Protein AF-A0A7W0YSA3-F1 (afdb_monomer_lite)

Foldseek 3Di:
DDDDDDDDDDDDDDDDDDDDPPDPCPPPPPPVPLCFDDWADWDWAAPDPPDIDIDTDDTPSDPDDWDWDDDDPDDTDTDD

Radius of gyration: 32.36 Å; chains: 1; bounding box: 67×27×84 Å

Secondary structure (DSSP, 8-state):
-----------------------------------PPPPEEEEEEESSSS-EEEEEEPPTT------EE-STTS--EE--

pLDDT: mean 77.38, std 21.17, range [34.34, 98.06]

Sequence (80 aa):
MKLEGRMLRTFAATLLTFGVLSACSDDDPPSGNNSVNPPSGLAVTATSSTTARVTFTAVSGASSYIVQRATGAGAFATVG

Structure (mmCIF, N/CA/C/O backbone):
data_AF-A0A7W0YSA3-F1
#
_entry.id   AF-A0A7W0YSA3-F1
#
loop_
_atom_site.group_PDB
_atom_site.id
_atom_site.type_symbol
_atom_site.label_atom_id
_atom_site.label_alt_id
_atom_site.label_comp_id
_atom_site.label_asym_id
_atom_site.label_entity_id
_atom_site.label_seq_id
_atom_site.pdbx_PDB_ins_code
_atom_site.Cartn_x
_atom_site.Cartn_y
_atom_site.Cartn_z
_atom_site.occupancy
_atom_site.B_iso_or_equiv
_atom_site.auth_seq_id
_atom_site.auth_comp_id
_atom_site.auth_asym_id
_atom_site.auth_atom_id
_atom_site.pdbx_PDB_model_num
ATO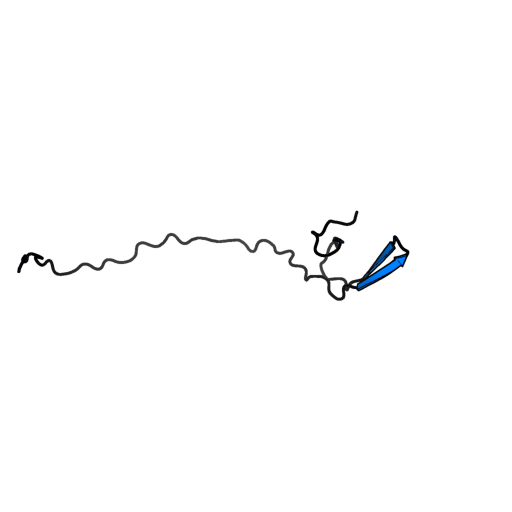M 1 N N . MET A 1 1 ? -54.716 11.921 -58.512 1.00 34.97 1 MET A N 1
ATOM 2 C CA . MET A 1 1 ? -54.431 12.163 -59.942 1.00 34.97 1 MET A CA 1
ATOM 3 C C . MET A 1 1 ? -53.251 13.125 -60.041 1.00 34.97 1 MET A C 1
ATOM 5 O O . MET A 1 1 ? -53.363 14.213 -59.509 1.00 34.97 1 MET A O 1
ATOM 9 N N . LYS A 1 2 ? -52.149 12.652 -60.643 1.00 43.59 2 LYS A N 1
ATOM 10 C CA . LYS A 1 2 ? -51.054 13.365 -61.340 1.00 43.59 2 LYS A CA 1
ATOM 11 C C . LYS A 1 2 ? -50.518 14.719 -60.833 1.00 43.59 2 LYS A C 1
ATOM 13 O O . LYS A 1 2 ? -51.210 15.724 -60.876 1.00 43.59 2 LYS A O 1
ATOM 18 N N . LEU A 1 3 ? -49.204 14.730 -60.592 1.00 34.34 3 LEU A N 1
ATOM 19 C CA . LEU A 1 3 ? -48.266 15.787 -61.001 1.00 34.34 3 LEU A CA 1
ATOM 20 C C . LEU A 1 3 ? -46.889 15.092 -61.181 1.00 34.34 3 LEU A C 1
ATOM 22 O O . LEU A 1 3 ? -46.297 14.667 -60.197 1.00 34.34 3 LEU A O 1
ATOM 26 N N . GLU A 1 4 ? -46.543 14.561 -62.365 1.00 42.81 4 GLU A N 1
ATOM 27 C CA . GLU A 1 4 ? -45.786 15.223 -63.459 1.00 42.81 4 GLU A CA 1
ATOM 28 C C . GLU A 1 4 ? -44.517 15.918 -62.894 1.00 42.81 4 GLU A C 1
ATOM 30 O O . GLU A 1 4 ? -44.632 16.829 -62.089 1.00 42.81 4 GLU A O 1
ATOM 35 N N . GLY A 1 5 ? -43.258 15.563 -63.173 1.00 44.41 5 GLY A N 1
ATOM 36 C CA . GLY A 1 5 ? -42.657 15.035 -64.394 1.00 44.41 5 GLY A CA 1
ATOM 37 C C . GLY A 1 5 ? -41.659 16.063 -64.950 1.00 44.41 5 GLY A C 1
ATOM 38 O O . GLY A 1 5 ? -42.032 16.829 -65.827 1.00 44.41 5 GLY A O 1
ATOM 39 N N . ARG A 1 6 ? -40.417 16.112 -64.428 1.00 50.38 6 ARG A N 1
ATOM 40 C CA . ARG A 1 6 ? -39.234 16.778 -65.037 1.00 50.38 6 ARG A CA 1
ATOM 41 C C . ARG A 1 6 ? -37.984 16.574 -64.165 1.00 50.38 6 ARG A C 1
ATOM 43 O O . ARG A 1 6 ? -37.627 17.431 -63.370 1.00 50.38 6 ARG A O 1
ATOM 50 N N . MET A 1 7 ? -37.284 15.453 -64.330 1.00 46.31 7 MET A N 1
ATOM 51 C CA . MET A 1 7 ? -35.887 15.355 -63.888 1.00 46.31 7 MET A CA 1
ATOM 52 C C . MET A 1 7 ? -35.032 15.020 -65.103 1.00 46.31 7 MET A C 1
ATOM 54 O O . MET A 1 7 ? -34.872 13.874 -65.521 1.00 46.31 7 MET A O 1
ATOM 58 N N . LEU A 1 8 ? -34.598 16.096 -65.751 1.00 50.12 8 LEU A N 1
ATOM 59 C CA . LEU A 1 8 ? -33.771 16.088 -66.940 1.00 50.12 8 LEU A CA 1
ATOM 60 C C . LEU A 1 8 ? -32.325 15.784 -66.528 1.00 50.12 8 LEU A C 1
ATOM 62 O O . LEU A 1 8 ? -31.623 16.639 -66.008 1.00 50.12 8 LEU A O 1
ATOM 66 N N . ARG A 1 9 ? -31.938 14.525 -66.732 1.00 52.41 9 ARG A N 1
ATOM 67 C CA . ARG A 1 9 ? -30.703 14.092 -67.405 1.00 52.41 9 ARG A CA 1
ATOM 68 C C . ARG A 1 9 ? -29.513 15.069 -67.358 1.00 52.41 9 ARG A C 1
ATOM 70 O O . ARG A 1 9 ? -29.440 15.942 -68.214 1.00 52.41 9 ARG A O 1
ATOM 77 N N . THR A 1 10 ? -28.496 14.749 -66.556 1.00 48.44 10 THR A N 1
ATOM 78 C CA . THR A 1 10 ? -27.101 14.953 -66.984 1.00 48.44 10 THR A CA 1
ATOM 79 C C . THR A 1 10 ? -26.262 13.757 -66.557 1.00 48.44 10 THR A C 1
ATOM 81 O O . THR A 1 10 ? -26.107 13.454 -65.378 1.00 48.44 10 THR A O 1
ATOM 84 N N . PHE A 1 11 ? -25.795 13.043 -67.575 1.00 53.66 11 PHE A N 1
ATOM 85 C CA . PHE A 1 11 ? -24.894 11.907 -67.517 1.00 53.66 11 PHE A CA 1
ATOM 86 C C . PHE A 1 11 ? -23.444 12.386 -67.348 1.00 53.66 11 PHE A C 1
ATOM 88 O O . PHE A 1 11 ? -23.038 13.347 -67.989 1.00 53.66 11 PHE A O 1
ATOM 95 N N . ALA A 1 12 ? -22.685 11.582 -66.603 1.00 49.91 12 ALA A N 1
ATOM 96 C CA . ALA A 1 12 ? -21.286 11.227 -66.834 1.00 49.91 12 ALA A CA 1
ATOM 97 C C . ALA A 1 12 ? -20.145 12.216 -66.504 1.00 49.91 12 ALA A C 1
ATOM 99 O O . ALA A 1 12 ? -19.942 13.237 -6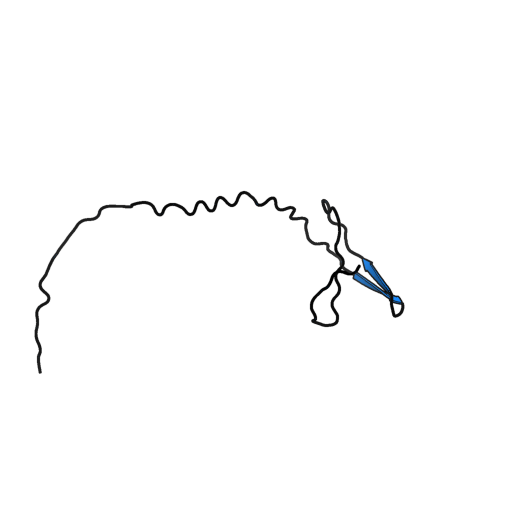7.146 1.00 49.91 12 ALA A O 1
ATOM 100 N N . ALA A 1 13 ? -19.290 11.683 -65.620 1.00 53.31 13 ALA A N 1
ATOM 101 C CA . ALA A 1 13 ? -17.828 11.677 -65.677 1.00 53.31 13 ALA A CA 1
ATOM 102 C C . ALA A 1 13 ? -17.073 12.947 -65.260 1.00 53.31 13 ALA A C 1
ATOM 104 O O . ALA A 1 13 ? -17.045 13.936 -65.978 1.00 53.31 13 ALA A O 1
ATOM 105 N N . THR A 1 14 ? -16.325 12.849 -64.153 1.00 53.47 14 THR A N 1
ATOM 106 C CA . THR A 1 14 ? -14.846 12.869 -64.164 1.00 53.47 14 THR A CA 1
ATOM 107 C C . THR A 1 14 ? -14.327 12.436 -62.784 1.00 53.47 14 THR A C 1
ATOM 109 O O . THR A 1 14 ? -14.519 13.123 -61.786 1.00 53.47 14 THR A O 1
ATOM 112 N N . LEU A 1 15 ? -13.687 11.264 -62.733 1.00 60.66 15 LEU A N 1
ATOM 113 C CA . LEU A 1 15 ? -12.781 10.850 -61.660 1.00 60.66 15 LEU A CA 1
ATOM 114 C C . LEU A 1 15 ? -11.531 11.741 -61.702 1.00 60.66 15 LEU A C 1
ATOM 116 O O . LEU A 1 15 ? -10.879 11.762 -62.738 1.00 60.66 15 LEU A O 1
ATOM 120 N N . LEU A 1 16 ? -11.159 12.383 -60.590 1.00 55.97 16 LEU A N 1
ATOM 121 C CA . LEU A 1 16 ? -9.791 12.857 -60.318 1.00 55.97 16 LEU A CA 1
ATOM 122 C C . LEU A 1 16 ? -9.536 12.838 -58.798 1.00 55.97 16 LEU A C 1
ATOM 124 O O . LEU A 1 16 ? -9.800 13.781 -58.064 1.00 55.97 16 LEU A O 1
ATOM 128 N N . THR A 1 17 ? -9.114 11.655 -58.355 1.00 55.84 17 THR A N 1
ATOM 129 C CA . THR A 1 17 ? -8.049 11.374 -57.377 1.00 55.84 17 THR A CA 1
ATOM 130 C C . THR A 1 17 ? -7.651 12.427 -56.332 1.00 55.84 17 THR A C 1
ATOM 132 O O . THR A 1 17 ? -7.016 13.427 -56.643 1.00 55.84 17 THR A O 1
ATOM 135 N N . PHE A 1 18 ? -7.873 12.031 -55.072 1.00 58.75 18 PHE A N 1
ATOM 136 C CA . PHE A 1 18 ? -6.897 11.999 -53.971 1.00 58.75 18 PHE A CA 1
ATOM 137 C C . PHE A 1 18 ? -6.026 13.249 -53.747 1.00 58.75 18 PHE A C 1
ATOM 139 O O . PHE A 1 18 ? -4.867 13.303 -54.149 1.00 58.75 18 PHE A O 1
ATOM 146 N N . GLY A 1 19 ? -6.556 14.195 -52.969 1.00 54.06 19 GLY A N 1
ATOM 147 C CA . GLY A 1 19 ? -5.768 15.169 -52.212 1.00 54.06 19 GLY A CA 1
ATOM 148 C C . GLY A 1 19 ? -5.733 14.749 -50.746 1.00 54.06 19 GLY A C 1
ATOM 149 O O . GLY A 1 19 ? -6.713 14.937 -50.035 1.00 54.06 19 GLY A O 1
ATOM 150 N N . VAL A 1 20 ? -4.639 14.093 -50.366 1.00 58.94 20 VAL A N 1
ATOM 151 C CA . VAL A 1 20 ? -4.247 13.619 -49.031 1.00 58.94 20 VAL A CA 1
ATOM 152 C C . VAL A 1 20 ? -5.000 14.255 -47.852 1.00 58.94 20 VAL A C 1
ATOM 154 O O . VAL A 1 20 ? -4.904 15.456 -47.610 1.00 58.94 20 VAL A O 1
ATOM 157 N N . LEU A 1 21 ? -5.676 13.413 -47.054 1.00 57.94 21 LEU A N 1
ATOM 158 C CA . LEU A 1 21 ? -5.873 13.717 -45.639 1.00 57.94 21 LEU A CA 1
ATOM 159 C C . LEU A 1 21 ? -4.471 13.997 -45.101 1.00 57.94 21 LEU A C 1
ATOM 161 O O . LEU A 1 21 ? -3.649 13.081 -45.067 1.00 57.94 21 LEU A O 1
ATOM 165 N N . SER A 1 22 ? -4.174 15.254 -44.769 1.00 59.06 22 SER A N 1
ATOM 166 C CA . SER A 1 22 ? -2.992 15.597 -43.991 1.00 59.06 22 SER A CA 1
ATOM 167 C C . SER A 1 22 ? -3.056 14.717 -42.761 1.00 59.06 22 SER A C 1
ATOM 169 O O . SER A 1 22 ? -3.953 14.865 -41.928 1.00 59.06 22 SER A O 1
ATOM 171 N N . ALA A 1 23 ? -2.180 13.717 -42.788 1.00 56.06 23 ALA A N 1
ATOM 172 C CA . ALA A 1 23 ? -2.063 12.688 -41.798 1.00 56.06 23 ALA A CA 1
ATOM 173 C C . ALA A 1 23 ? -2.090 13.375 -40.442 1.00 56.06 23 ALA A C 1
ATOM 175 O O . ALA A 1 23 ? -1.364 14.343 -40.206 1.00 56.06 23 ALA A O 1
ATOM 176 N N . CYS A 1 24 ? -2.967 12.891 -39.574 1.00 63.06 24 CYS A N 1
ATOM 177 C CA . CYS A 1 24 ? -2.755 13.022 -38.155 1.00 63.06 24 CYS A CA 1
ATOM 178 C C . CYS A 1 24 ? -1.380 12.383 -37.916 1.00 63.06 24 CYS A C 1
ATOM 180 O O . CYS A 1 24 ? -1.271 11.165 -37.805 1.00 63.06 24 CYS A O 1
ATOM 182 N N . SER A 1 25 ? -0.311 13.184 -37.978 1.00 55.12 25 SER A N 1
ATOM 183 C CA . SER A 1 25 ? 0.954 12.859 -37.335 1.00 55.12 25 SER A CA 1
ATOM 184 C C . SER A 1 25 ? 0.667 12.955 -35.846 1.00 55.12 25 SER A C 1
ATOM 186 O O . SER A 1 25 ? 1.079 13.893 -35.172 1.00 55.12 25 SER A O 1
ATOM 188 N N . ASP A 1 26 ? -0.096 11.975 -35.368 1.00 55.59 26 ASP A N 1
ATOM 189 C CA . ASP A 1 26 ? -0.094 11.502 -33.995 1.00 55.59 26 ASP A CA 1
ATOM 190 C C . ASP A 1 26 ? 1.233 10.745 -33.832 1.00 55.59 26 ASP A C 1
ATOM 192 O O . ASP A 1 26 ? 1.305 9.533 -33.657 1.00 55.59 26 ASP A O 1
ATOM 196 N N . ASP A 1 27 ? 2.327 11.477 -34.051 1.00 59.41 27 ASP A N 1
ATOM 197 C CA . ASP A 1 27 ? 3.653 11.095 -33.604 1.00 59.41 27 ASP A CA 1
ATOM 198 C C . ASP A 1 27 ? 3.628 11.424 -32.110 1.00 59.41 27 ASP A C 1
ATOM 200 O O . ASP A 1 27 ? 4.175 12.43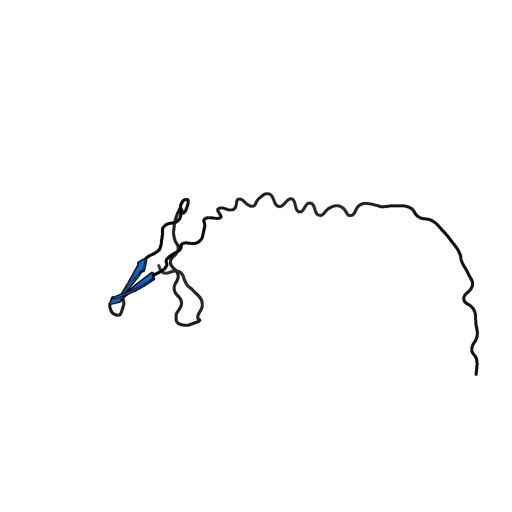0 -31.663 1.00 59.41 27 ASP A O 1
ATOM 204 N N . ASP A 1 28 ? 2.845 10.653 -31.350 1.00 60.78 28 ASP A N 1
ATOM 205 C CA . ASP A 1 28 ? 3.028 10.586 -29.912 1.00 60.78 28 ASP A CA 1
ATOM 206 C C . ASP A 1 28 ? 4.364 9.840 -29.772 1.00 60.78 28 ASP A C 1
ATOM 208 O O . ASP A 1 28 ? 4.423 8.631 -30.048 1.00 60.78 28 ASP A O 1
ATOM 212 N N . PRO A 1 29 ? 5.486 10.527 -29.459 1.00 60.28 29 PRO A N 1
ATOM 213 C CA . PRO A 1 29 ? 6.706 9.809 -29.123 1.00 60.28 29 PRO A CA 1
ATOM 214 C C . PRO A 1 29 ? 6.330 8.837 -28.005 1.00 60.28 29 PRO A C 1
ATOM 216 O O . PRO A 1 29 ? 5.467 9.199 -27.205 1.00 60.28 29 PRO A O 1
ATOM 219 N N . PRO A 1 30 ? 6.934 7.636 -27.898 1.00 60.69 30 PRO A N 1
ATOM 220 C CA . PRO A 1 30 ? 6.647 6.752 -26.777 1.00 60.69 30 PRO A CA 1
ATOM 221 C C . PRO A 1 30 ? 6.809 7.578 -25.506 1.00 60.69 30 PRO A C 1
ATOM 223 O O . PRO A 1 30 ? 7.925 7.963 -25.147 1.00 60.69 30 PRO A O 1
ATOM 226 N N . SER A 1 31 ? 5.682 7.945 -24.895 1.00 60.75 31 SER A N 1
ATOM 227 C CA . SER A 1 31 ? 5.644 8.822 -23.743 1.00 60.75 31 SER A CA 1
ATOM 228 C C . SER A 1 31 ? 6.282 7.970 -22.678 1.00 60.75 31 SER A C 1
ATOM 230 O O . SER A 1 31 ? 5.643 7.020 -22.239 1.00 60.75 31 SER A O 1
ATOM 232 N N . GLY A 1 32 ? 7.576 8.223 -22.420 1.00 55.78 32 GLY A N 1
ATOM 233 C CA . GLY A 1 32 ? 8.507 7.324 -21.747 1.00 55.78 32 GLY A CA 1
ATOM 234 C C . GLY A 1 32 ? 7.813 6.641 -20.595 1.00 55.78 32 GLY A C 1
ATOM 235 O O . GLY A 1 32 ? 7.673 7.205 -19.508 1.00 55.78 32 GLY A O 1
ATOM 236 N N . ASN A 1 33 ? 7.280 5.458 -20.877 1.00 58.03 33 ASN A N 1
ATOM 237 C CA . ASN A 1 33 ? 6.383 4.828 -19.956 1.00 58.03 33 ASN A CA 1
ATOM 238 C C . ASN A 1 33 ? 7.323 4.194 -18.955 1.00 58.03 33 ASN A C 1
ATOM 240 O O . ASN A 1 33 ? 7.889 3.127 -19.174 1.00 58.03 33 ASN A O 1
ATOM 244 N N . ASN A 1 34 ? 7.495 4.862 -17.819 1.00 61.31 34 ASN A N 1
ATOM 245 C CA . ASN A 1 34 ? 7.988 4.220 -16.615 1.00 61.31 34 ASN A CA 1
ATOM 246 C C . ASN A 1 34 ? 6.899 3.242 -16.129 1.00 61.31 34 ASN A C 1
ATOM 248 O O . ASN A 1 34 ? 6.361 3.360 -15.029 1.00 61.31 34 ASN A O 1
ATOM 252 N N . SER A 1 35 ? 6.505 2.328 -17.020 1.00 73.38 35 SER A N 1
ATOM 253 C CA . SER A 1 35 ? 5.468 1.326 -16.879 1.00 73.38 35 SER A CA 1
ATOM 254 C C . SER A 1 35 ? 6.075 0.192 -16.079 1.00 73.38 35 SER A C 1
ATOM 256 O O . SER A 1 35 ? 6.373 -0.887 -16.585 1.00 73.38 35 SER A O 1
ATOM 258 N N . VAL A 1 36 ? 6.309 0.484 -14.808 1.00 86.44 36 VAL A N 1
ATOM 259 C CA . VAL A 1 36 ? 6.608 -0.519 -13.802 1.00 86.44 36 VAL A CA 1
ATOM 260 C C . VAL A 1 36 ? 5.338 -1.348 -13.618 1.00 86.44 36 VAL A C 1
ATOM 262 O O . VAL A 1 36 ? 4.239 -0.796 -13.528 1.00 86.44 36 VAL A O 1
ATOM 265 N N . ASN A 1 37 ? 5.463 -2.675 -13.601 1.00 92.38 37 ASN A N 1
ATOM 266 C CA . ASN A 1 37 ? 4.320 -3.547 -13.343 1.00 92.38 37 ASN A CA 1
ATOM 267 C C . ASN A 1 37 ? 3.657 -3.192 -11.996 1.00 92.38 37 ASN A C 1
ATOM 269 O O . ASN A 1 37 ? 4.339 -2.764 -11.063 1.00 92.38 37 ASN A O 1
ATOM 273 N N . PRO A 1 38 ? 2.335 -3.380 -11.848 1.00 91.12 38 PRO A N 1
ATOM 274 C CA . PRO A 1 38 ? 1.699 -3.198 -10.552 1.00 91.12 38 PRO A CA 1
ATOM 275 C C . PRO A 1 38 ? 2.240 -4.221 -9.533 1.00 91.12 38 PRO A C 1
ATOM 277 O O . PRO A 1 38 ? 2.521 -5.365 -9.909 1.00 91.12 38 PRO A O 1
ATOM 280 N N . PRO A 1 39 ? 2.354 -3.857 -8.241 1.00 94.81 39 PRO A N 1
ATOM 281 C CA . PRO A 1 39 ? 2.693 -4.808 -7.188 1.00 94.81 39 PRO A CA 1
ATOM 282 C C . PRO A 1 39 ? 1.652 -5.926 -7.090 1.00 94.81 39 PRO A C 1
ATOM 284 O O . PRO A 1 39 ? 0.448 -5.681 -7.175 1.00 94.81 39 PRO A O 1
ATOM 287 N N . SER A 1 40 ? 2.110 -7.153 -6.864 1.00 97.31 40 SER A N 1
ATOM 288 C CA . SER A 1 40 ? 1.254 -8.325 -6.655 1.00 97.31 40 SER A CA 1
ATOM 289 C C . SER A 1 40 ? 1.257 -8.776 -5.195 1.00 97.31 40 SER A C 1
ATOM 291 O O . SER A 1 40 ? 2.080 -8.336 -4.393 1.00 97.31 40 SER A O 1
ATOM 293 N N . GLY A 1 41 ? 0.351 -9.694 -4.844 1.00 97.62 41 GLY A N 1
ATOM 294 C CA . GLY A 1 41 ? 0.356 -10.333 -3.524 1.00 97.62 41 GLY A CA 1
ATOM 295 C C . GLY A 1 41 ? 0.064 -9.371 -2.371 1.00 97.62 41 GLY A C 1
ATOM 296 O O . GLY A 1 41 ? 0.615 -9.542 -1.286 1.00 97.62 41 GLY A O 1
ATOM 297 N N . LEU A 1 42 ? -0.763 -8.347 -2.610 1.00 97.31 42 LEU A N 1
ATOM 298 C CA . LEU A 1 42 ? -1.174 -7.411 -1.570 1.00 97.31 42 LEU A CA 1
ATOM 299 C C . LEU A 1 42 ? -1.930 -8.155 -0.463 1.00 97.31 42 LEU A C 1
ATOM 301 O O . LEU A 1 42 ? -2.966 -8.772 -0.707 1.00 97.31 42 LEU A O 1
ATOM 305 N N . ALA A 1 43 ? -1.426 -8.042 0.760 1.00 97.88 43 ALA A N 1
ATOM 306 C CA . ALA A 1 43 ? -2.070 -8.532 1.966 1.00 97.88 43 ALA A CA 1
ATOM 307 C C . ALA A 1 43 ? -2.019 -7.463 3.060 1.00 97.88 43 ALA A C 1
ATOM 309 O O . ALA A 1 43 ? -1.070 -6.678 3.149 1.00 97.88 43 ALA A O 1
ATOM 310 N N . VAL A 1 44 ? -3.060 -7.438 3.892 1.00 97.25 44 VAL A N 1
ATOM 311 C CA . VAL A 1 44 ? -3.201 -6.494 5.000 1.00 97.25 44 VAL A CA 1
ATOM 312 C C . VAL A 1 44 ? -3.611 -7.259 6.250 1.00 97.25 44 VAL A C 1
ATOM 314 O O . VAL A 1 44 ? -4.614 -7.969 6.241 1.00 97.25 44 VAL A O 1
ATOM 317 N N . THR A 1 45 ? -2.863 -7.072 7.334 1.00 98.06 45 THR A N 1
ATOM 318 C CA . THR A 1 45 ? -3.151 -7.686 8.636 1.00 98.06 45 THR A CA 1
ATOM 319 C C . THR A 1 45 ? -3.245 -6.602 9.697 1.00 98.06 45 THR A C 1
ATOM 321 O O . THR A 1 45 ? -2.286 -5.862 9.906 1.00 98.06 45 THR A O 1
ATOM 324 N N . ALA A 1 46 ? -4.377 -6.510 10.396 1.00 97.25 46 ALA A N 1
ATOM 325 C CA . ALA A 1 46 ? -4.495 -5.643 11.565 1.00 97.25 46 ALA A CA 1
ATOM 326 C C . ALA A 1 46 ? -3.592 -6.168 12.693 1.00 97.25 46 ALA A C 1
ATOM 328 O O . ALA A 1 46 ? -3.678 -7.335 13.072 1.00 97.25 46 ALA A O 1
ATOM 329 N N . THR A 1 47 ? -2.716 -5.316 13.216 1.00 97.94 47 THR A N 1
ATOM 330 C CA . THR A 1 47 ? -1.833 -5.630 14.352 1.00 97.94 47 THR A CA 1
ATOM 331 C C . THR A 1 47 ? -2.329 -5.005 15.657 1.00 97.94 47 THR A C 1
ATOM 333 O O . THR A 1 47 ? -1.861 -5.371 16.730 1.00 97.94 47 THR A O 1
ATOM 336 N N . SER A 1 48 ? -3.277 -4.068 15.567 1.00 97.25 48 SER A N 1
ATOM 337 C CA . SER A 1 48 ? -3.973 -3.409 16.675 1.00 97.25 48 SER A CA 1
ATOM 338 C C . SER A 1 48 ? -5.307 -2.836 16.167 1.00 97.25 48 SER A C 1
ATOM 340 O O . SER A 1 48 ? -5.592 -2.883 14.970 1.00 97.25 48 SER A O 1
ATOM 342 N N . SER A 1 49 ? -6.105 -2.236 17.051 1.00 96.44 49 SER A N 1
ATOM 343 C CA . SER A 1 49 ? -7.308 -1.476 16.686 1.00 96.44 49 SER A CA 1
ATOM 344 C C . SER A 1 49 ? -7.018 -0.270 15.782 1.00 96.44 49 SER A C 1
ATOM 346 O O . SER A 1 49 ? -7.906 0.181 15.065 1.00 96.44 49 SER A O 1
ATOM 348 N N . THR A 1 50 ? -5.784 0.245 15.793 1.00 94.94 50 THR A N 1
ATOM 349 C CA . THR A 1 50 ? -5.373 1.440 15.034 1.00 94.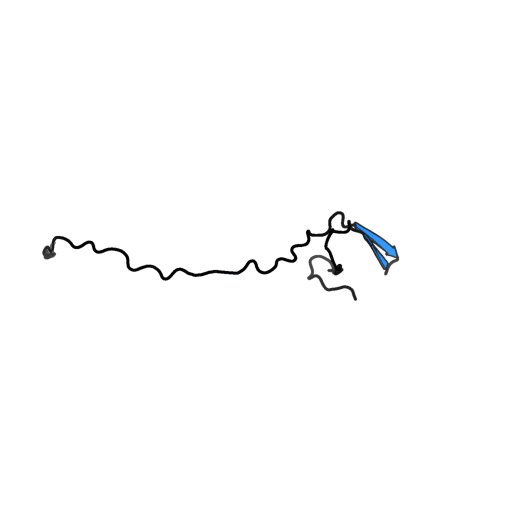94 50 THR A CA 1
ATOM 350 C C . THR A 1 50 ? -4.172 1.207 14.118 1.00 94.94 50 THR A C 1
ATOM 352 O O . THR A 1 50 ? -3.663 2.149 13.514 1.00 94.94 50 THR A O 1
ATOM 355 N N . THR A 1 51 ? -3.696 -0.034 13.989 1.00 96.00 51 THR A N 1
ATOM 356 C CA . THR A 1 51 ? -2.494 -0.348 13.204 1.00 96.00 51 THR A CA 1
ATOM 357 C C . THR A 1 51 ? -2.737 -1.551 12.310 1.00 96.00 51 THR A C 1
ATOM 359 O O . THR A 1 51 ? -3.277 -2.567 12.745 1.00 96.00 51 THR A O 1
ATOM 362 N N . ALA A 1 52 ? -2.303 -1.441 11.057 1.00 96.75 52 ALA A N 1
ATOM 363 C CA . ALA A 1 52 ? -2.304 -2.535 10.103 1.00 96.75 52 ALA A CA 1
ATOM 364 C C . ALA A 1 52 ? -0.944 -2.629 9.415 1.00 96.75 52 ALA A C 1
ATOM 366 O O . ALA A 1 52 ? -0.327 -1.617 9.083 1.00 96.75 52 ALA A O 1
ATOM 367 N N . ARG A 1 53 ? -0.491 -3.858 9.187 1.00 97.44 53 ARG A N 1
ATOM 368 C CA . ARG A 1 53 ? 0.687 -4.164 8.386 1.00 97.44 53 ARG A CA 1
ATOM 369 C C . ARG A 1 53 ? 0.253 -4.468 6.960 1.00 97.44 53 ARG A C 1
ATOM 371 O O . ARG A 1 53 ? -0.596 -5.331 6.756 1.00 97.44 53 ARG A O 1
ATOM 378 N N . VAL A 1 54 ? 0.865 -3.784 5.999 1.00 97.38 54 VAL A N 1
ATOM 379 C CA . VAL A 1 54 ? 0.670 -4.009 4.562 1.00 97.38 54 VAL A CA 1
ATOM 380 C C . VAL A 1 54 ? 1.902 -4.714 4.006 1.00 97.38 54 VAL A C 1
ATOM 382 O O . VAL A 1 54 ? 3.029 -4.305 4.287 1.00 97.38 54 VAL A O 1
ATOM 385 N N . THR A 1 55 ? 1.699 -5.773 3.231 1.00 97.88 55 THR A N 1
ATOM 386 C CA . THR A 1 55 ? 2.770 -6.514 2.552 1.00 97.88 55 THR A CA 1
ATOM 387 C C . THR A 1 55 ? 2.400 -6.751 1.097 1.00 97.88 55 THR A C 1
ATOM 389 O O . THR A 1 55 ? 1.232 -6.974 0.793 1.00 97.88 55 THR A O 1
ATOM 392 N N . PHE A 1 56 ? 3.387 -6.718 0.210 1.00 97.88 56 PHE A N 1
ATOM 393 C CA . PHE A 1 56 ? 3.239 -6.970 -1.223 1.00 97.88 56 PHE A CA 1
ATOM 394 C C . PHE A 1 56 ? 4.578 -7.444 -1.799 1.00 97.88 56 PHE A C 1
ATOM 396 O O . PHE A 1 56 ? 5.630 -7.279 -1.175 1.00 97.88 56 PHE A O 1
ATOM 403 N N . THR A 1 57 ? 4.549 -8.034 -2.990 1.00 98.06 57 THR A N 1
ATOM 404 C CA . THR A 1 57 ? 5.755 -8.402 -3.737 1.00 98.06 57 THR A CA 1
ATOM 405 C C . THR A 1 57 ? 6.378 -7.154 -4.356 1.00 98.06 57 THR A C 1
ATOM 407 O O . THR A 1 57 ? 5.706 -6.415 -5.074 1.00 98.06 57 THR A O 1
ATOM 410 N N . ALA A 1 58 ? 7.665 -6.924 -4.089 1.00 95.81 58 ALA A N 1
ATOM 411 C CA . ALA A 1 58 ? 8.401 -5.818 -4.689 1.00 95.81 58 ALA A CA 1
ATOM 412 C C . ALA A 1 58 ? 8.519 -5.991 -6.212 1.00 95.81 58 ALA A C 1
ATOM 414 O O . ALA A 1 58 ? 8.759 -7.093 -6.707 1.00 95.81 58 ALA A O 1
ATOM 415 N N . VAL A 1 59 ? 8.381 -4.890 -6.943 1.00 96.44 59 VAL A N 1
ATOM 416 C CA . VAL A 1 59 ? 8.492 -4.839 -8.398 1.00 96.44 59 VAL A CA 1
ATOM 417 C C . VAL A 1 59 ? 9.875 -4.335 -8.794 1.00 96.44 59 VAL A C 1
ATOM 419 O O . VAL A 1 59 ? 10.349 -3.311 -8.299 1.00 96.44 59 VAL A O 1
ATOM 422 N N . SER A 1 60 ? 10.526 -5.056 -9.706 1.00 93.94 60 SER A N 1
ATOM 423 C CA . SER A 1 60 ? 11.804 -4.633 -10.282 1.00 93.94 60 SER A CA 1
ATOM 424 C C . SER A 1 60 ? 11.641 -3.315 -11.044 1.00 93.94 60 SER A C 1
ATOM 426 O O . SER A 1 60 ? 10.687 -3.146 -11.799 1.00 93.94 60 SER A O 1
ATOM 428 N N . GLY A 1 61 ? 12.562 -2.373 -10.837 1.00 92.00 61 GLY A N 1
ATOM 429 C CA . GLY A 1 61 ? 12.497 -1.039 -11.443 1.00 92.00 61 GLY A CA 1
ATOM 430 C C . GLY A 1 61 ? 11.562 -0.046 -10.738 1.00 92.00 61 GLY A C 1
ATOM 431 O O . GLY A 1 61 ? 11.526 1.117 -11.131 1.00 92.00 61 GLY A O 1
ATOM 432 N N . ALA A 1 62 ? 10.845 -0.444 -9.678 1.00 93.12 62 ALA A N 1
ATOM 433 C CA . ALA A 1 62 ? 10.091 0.502 -8.856 1.00 93.12 62 ALA A CA 1
ATOM 434 C C . ALA A 1 62 ? 11.038 1.375 -8.018 1.00 93.12 62 ALA A C 1
ATOM 436 O O . ALA A 1 62 ? 11.818 0.863 -7.216 1.00 93.12 62 ALA A O 1
ATOM 437 N N . SER A 1 63 ? 10.942 2.698 -8.160 1.00 94.12 63 SER A N 1
ATOM 438 C CA . SER A 1 63 ? 11.696 3.642 -7.319 1.00 94.12 63 SER A CA 1
ATOM 439 C C . SER A 1 63 ? 11.048 3.861 -5.949 1.00 94.12 63 SER A C 1
ATOM 441 O O . SER A 1 63 ? 11.737 4.168 -4.980 1.00 94.12 63 SER A O 1
ATOM 443 N N . SER A 1 64 ? 9.724 3.727 -5.859 1.00 94.06 64 SER A N 1
ATOM 444 C CA . SER A 1 64 ? 8.947 3.929 -4.635 1.00 94.06 64 SER A CA 1
ATOM 445 C C . SER A 1 64 ? 7.578 3.247 -4.729 1.00 94.06 64 SER A C 1
ATOM 447 O O . SER A 1 64 ? 7.171 2.785 -5.796 1.00 94.06 64 SER A O 1
ATOM 449 N N . TYR A 1 65 ? 6.864 3.195 -3.601 1.00 94.75 65 TYR A N 1
ATOM 450 C CA . TYR A 1 65 ? 5.485 2.716 -3.519 1.00 94.75 65 TYR A CA 1
ATOM 451 C C . TYR A 1 65 ? 4.626 3.748 -2.796 1.00 94.75 65 TYR A C 1
ATOM 453 O O . TYR A 1 65 ? 5.038 4.295 -1.775 1.00 94.75 65 TYR A O 1
ATOM 461 N N . ILE A 1 66 ? 3.418 3.980 -3.307 1.00 95.69 66 ILE A N 1
ATOM 462 C CA . ILE A 1 66 ? 2.421 4.842 -2.673 1.00 95.69 66 ILE A CA 1
ATOM 463 C C . ILE A 1 66 ? 1.370 3.938 -2.040 1.00 95.69 66 ILE A C 1
ATOM 465 O O . ILE A 1 66 ? 0.705 3.170 -2.735 1.00 95.69 66 ILE A O 1
ATOM 469 N N . VAL A 1 67 ? 1.210 4.031 -0.722 1.00 96.06 67 VAL A N 1
ATOM 470 C CA . VAL A 1 67 ? 0.143 3.325 -0.011 1.00 96.06 67 VAL A CA 1
ATOM 471 C C . VAL A 1 67 ? -1.077 4.229 0.035 1.00 96.06 67 VAL A C 1
ATOM 473 O O . VAL A 1 67 ? -0.999 5.362 0.503 1.00 96.06 67 VAL A O 1
ATOM 476 N N . GLN A 1 68 ? -2.214 3.725 -0.436 1.00 97.06 68 GLN A N 1
ATOM 477 C CA . GLN A 1 68 ? -3.491 4.422 -0.347 1.00 97.06 68 GLN A CA 1
ATOM 478 C C . GLN A 1 68 ? -4.518 3.561 0.382 1.00 97.06 68 GLN A C 1
ATOM 480 O O . GLN A 1 68 ? -4.461 2.331 0.344 1.00 97.06 68 GLN A O 1
ATOM 485 N N . ARG A 1 69 ? -5.477 4.211 1.038 1.00 96.69 69 ARG A N 1
ATOM 486 C CA . ARG A 1 69 ? -6.562 3.550 1.767 1.00 96.69 69 ARG A CA 1
ATOM 487 C C . ARG A 1 69 ? -7.895 4.224 1.466 1.00 96.69 69 ARG A C 1
ATOM 489 O O . ARG A 1 69 ? -7.963 5.446 1.385 1.00 96.69 69 ARG A O 1
ATOM 496 N N . ALA A 1 70 ? -8.943 3.413 1.373 1.00 96.50 70 ALA A N 1
ATOM 497 C CA . ALA A 1 70 ? -10.338 3.833 1.340 1.00 96.50 70 ALA A CA 1
ATOM 498 C C . ALA A 1 70 ? -11.119 3.125 2.456 1.00 96.50 70 ALA A C 1
ATOM 500 O O . ALA A 1 70 ? -10.768 2.015 2.862 1.00 96.50 70 ALA A O 1
ATOM 501 N N . THR A 1 71 ? -12.188 3.756 2.937 1.00 94.44 71 THR A N 1
ATOM 502 C CA . THR A 1 71 ? -13.158 3.119 3.837 1.00 94.44 71 THR A CA 1
ATOM 503 C C . THR A 1 71 ? -14.354 2.649 3.012 1.00 94.44 71 THR A C 1
ATOM 505 O O . THR A 1 71 ? -14.969 3.451 2.308 1.00 94.44 71 THR A O 1
ATOM 508 N N . GLY A 1 72 ? -14.702 1.360 3.089 1.00 92.81 72 GLY A N 1
ATOM 509 C CA . GLY A 1 72 ? -15.782 0.781 2.281 1.00 92.81 72 GLY A CA 1
ATOM 510 C C . GLY A 1 72 ? -15.514 0.910 0.776 1.00 92.81 72 GLY A C 1
ATOM 511 O O . GLY A 1 72 ? -14.391 0.707 0.328 1.00 92.81 72 GLY A O 1
ATOM 512 N N . ALA A 1 73 ? -16.539 1.280 0.003 1.00 94.56 73 ALA A N 1
ATOM 513 C CA . ALA A 1 73 ? -16.433 1.557 -1.436 1.00 94.56 73 ALA A CA 1
ATOM 514 C C . ALA A 1 73 ? -16.034 3.018 -1.752 1.00 94.56 73 ALA A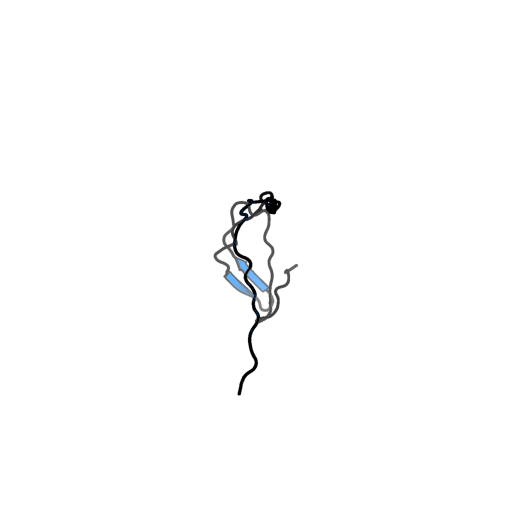 C 1
ATOM 516 O O . ALA A 1 73 ? -16.300 3.513 -2.846 1.00 94.56 73 ALA A O 1
ATOM 517 N N . GLY A 1 74 ? -15.469 3.738 -0.776 1.00 96.19 74 GLY A N 1
ATOM 518 C CA . GLY A 1 74 ? -15.064 5.134 -0.933 1.00 96.19 74 GLY A CA 1
ATOM 519 C C . GLY A 1 74 ? -13.850 5.330 -1.848 1.00 96.19 74 GLY A C 1
ATOM 520 O O . GLY A 1 74 ? -13.227 4.381 -2.320 1.00 96.19 74 GLY A O 1
ATOM 521 N N . ALA A 1 75 ? -13.489 6.595 -2.065 1.00 97.00 75 ALA A N 1
ATOM 522 C CA . ALA A 1 75 ? -12.285 6.958 -2.805 1.00 97.00 75 ALA A CA 1
ATOM 523 C C . ALA A 1 75 ? -11.013 6.669 -1.990 1.00 97.00 75 ALA A C 1
ATOM 525 O O . ALA A 1 75 ? -10.983 6.849 -0.770 1.00 97.00 75 ALA A O 1
ATOM 526 N N . PHE A 1 76 ? -9.954 6.247 -2.681 1.00 96.69 76 PHE A N 1
ATOM 527 C CA . PHE A 1 76 ? -8.640 6.047 -2.082 1.00 96.69 76 PHE A CA 1
ATOM 528 C C . PHE A 1 76 ? -7.931 7.381 -1.844 1.00 96.69 76 PHE A C 1
ATOM 530 O O . PHE A 1 76 ? -7.972 8.282 -2.680 1.00 96.69 76 PHE A O 1
ATOM 537 N N . ALA A 1 77 ? -7.250 7.480 -0.704 1.00 97.69 77 ALA A N 1
ATOM 538 C CA . ALA A 1 77 ? -6.370 8.592 -0.368 1.00 97.69 77 ALA A CA 1
ATOM 539 C C . ALA A 1 77 ? -5.014 8.073 0.120 1.00 97.69 77 ALA A C 1
ATOM 541 O O . ALA A 1 77 ? -4.942 7.025 0.769 1.00 97.69 77 ALA A O 1
ATOM 542 N N . THR A 1 78 ? -3.944 8.811 -0.181 1.00 97.50 78 THR A N 1
ATOM 543 C CA . THR A 1 78 ? -2.581 8.487 0.262 1.00 97.50 78 THR A CA 1
ATOM 544 C C . THR A 1 78 ? -2.489 8.460 1.783 1.00 97.50 78 THR A C 1
ATOM 546 O O . THR A 1 78 ? -2.959 9.368 2.467 1.00 97.50 78 THR A O 1
ATOM 549 N N . VAL A 1 79 ? -1.871 7.402 2.303 1.00 94.19 79 VAL A N 1
ATOM 550 C CA . VAL A 1 79 ? -1.499 7.285 3.712 1.00 94.19 79 VAL A CA 1
ATOM 551 C C . VAL A 1 79 ? -0.173 8.022 3.898 1.00 94.19 79 VAL A C 1
ATOM 553 O O . VAL A 1 79 ? 0.796 7.701 3.212 1.00 94.19 79 VAL A O 1
ATOM 556 N N . GLY A 1 80 ? -0.173 9.036 4.767 1.00 78.44 80 GLY A N 1
ATOM 557 C CA . GLY A 1 80 ? 0.994 9.863 5.099 1.00 78.44 80 GLY A CA 1
ATOM 558 C C . GLY A 1 80 ? 1.816 9.323 6.256 1.00 78.44 80 GLY A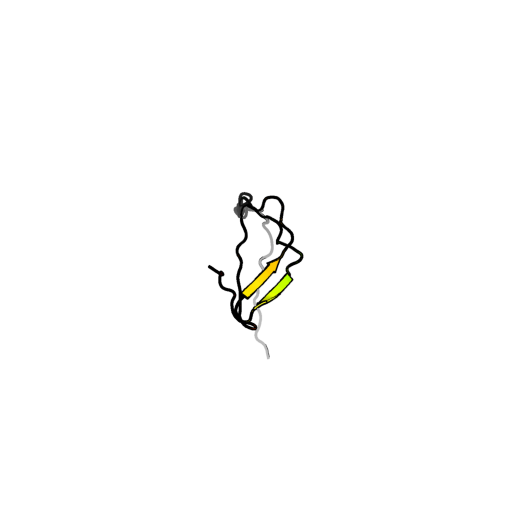 C 1
ATOM 559 O O . GLY A 1 80 ? 1.251 8.556 7.071 1.00 78.44 80 GLY A O 1
#